Protein AF-A0A1Y4WQY5-F1 (afdb_monomer_lite)

Radius of gyration: 15.43 Å; chains: 1; bounding box: 29×40×46 Å

Secondary structure (DSSP, 8-state):
----PPEEE-TTT--EEEGGG-SSTTS-HHHHHHHH-PPPP---EETTEETTT---S---HHHHHHHHHHHHHHHHHHHTS--

Foldseek 3Di:
DDPDFDWAAAPFFRFIWGCVCDPDNRHFQLCCCLVPNPDHDPFDDDPQAGPRIRGNPTHDPVSVVSVVVVVVVVVVVVVVPPD

Sequence (83 aa):
MSYEKRIVICDECGSLFFSESSKMSGLCPECAHILYGYPNCAHDFRNGRCLKCYWDGSESDYIKFLKYSTDYISKREVDTNEH

Structure (mmCIF, N/CA/C/O backbone):
data_AF-A0A1Y4WQY5-F1
#
_entry.id   AF-A0A1Y4WQY5-F1
#
loop_
_atom_site.group_PDB
_atom_site.id
_atom_site.type_symbol
_atom_site.label_atom_id
_atom_site.label_alt_id
_atom_site.label_comp_id
_atom_site.label_asym_id
_atom_site.label_entity_id
_atom_site.label_seq_id
_atom_site.pdbx_PDB_ins_code
_atom_site.Cartn_x
_atom_site.Cartn_y
_atom_site.Cartn_z
_atom_site.occupancy
_atom_site.B_iso_or_equiv
_atom_site.auth_seq_id
_atom_site.auth_comp_id
_atom_site.auth_asym_id
_atom_site.auth_atom_id
_atom_site.pdbx_PDB_model_num
ATOM 1 N N . MET A 1 1 ? 16.321 -14.895 -17.755 1.00 43.81 1 MET A N 1
ATOM 2 C CA . MET A 1 1 ? 15.190 -15.283 -16.887 1.00 43.81 1 MET A CA 1
ATOM 3 C C . MET A 1 1 ? 14.414 -14.015 -16.569 1.00 43.81 1 MET A C 1
ATOM 5 O O . MET A 1 1 ? 14.927 -13.197 -15.816 1.00 43.81 1 MET A O 1
ATOM 9 N N . SER A 1 2 ? 13.271 -13.774 -17.218 1.00 56.97 2 SER A N 1
ATOM 10 C CA . SER A 1 2 ? 12.407 -12.639 -16.872 1.00 56.97 2 SER A CA 1
ATOM 11 C C . SER A 1 2 ? 11.659 -12.988 -15.589 1.00 56.97 2 SER A C 1
ATOM 13 O O . SER A 1 2 ? 10.914 -13.962 -15.544 1.00 56.97 2 SER A O 1
ATOM 15 N N . TYR A 1 3 ? 11.922 -12.241 -14.522 1.00 60.97 3 TYR A N 1
ATOM 16 C CA . TYR A 1 3 ? 11.234 -12.416 -13.250 1.00 60.97 3 TYR A CA 1
ATOM 17 C C . TYR A 1 3 ? 9.869 -11.728 -13.351 1.00 60.97 3 TYR A C 1
ATOM 19 O O . TYR A 1 3 ? 9.754 -10.517 -13.156 1.00 60.97 3 TYR A O 1
ATOM 27 N N . GLU A 1 4 ? 8.842 -12.476 -13.749 1.00 74.94 4 GLU A N 1
ATOM 28 C CA . GLU A 1 4 ? 7.468 -11.977 -13.750 1.00 74.94 4 GLU A CA 1
ATOM 29 C C . GLU A 1 4 ? 6.948 -11.930 -12.314 1.00 74.94 4 GLU A C 1
ATOM 31 O O . GLU A 1 4 ? 6.704 -12.955 -11.677 1.00 74.94 4 GLU A O 1
ATOM 36 N N . LYS A 1 5 ? 6.787 -10.713 -11.789 1.00 84.31 5 LYS A N 1
ATOM 37 C CA . LYS A 1 5 ? 6.117 -10.498 -10.507 1.00 84.31 5 LYS A CA 1
ATOM 38 C C . LYS A 1 5 ? 4.642 -10.842 -10.662 1.00 84.31 5 LYS A C 1
ATOM 40 O O . LYS A 1 5 ? 3.965 -10.298 -11.534 1.00 84.31 5 LYS A O 1
ATOM 45 N N . ARG A 1 6 ? 4.124 -11.696 -9.781 1.00 93.56 6 ARG A N 1
ATOM 46 C CA . ARG A 1 6 ? 2.691 -12.000 -9.744 1.00 93.56 6 ARG A CA 1
ATOM 47 C C . ARG A 1 6 ? 1.910 -10.751 -9.328 1.00 93.56 6 ARG A C 1
ATOM 49 O O . ARG A 1 6 ? 2.176 -10.179 -8.270 1.00 93.56 6 ARG A O 1
ATOM 56 N N . ILE A 1 7 ? 0.942 -10.362 -10.153 1.00 95.75 7 ILE A N 1
ATOM 57 C CA . ILE A 1 7 ? -0.012 -9.291 -9.856 1.00 95.75 7 ILE A CA 1
ATOM 58 C C . ILE A 1 7 ? -1.272 -9.913 -9.245 1.00 95.75 7 ILE A C 1
ATOM 60 O O . ILE A 1 7 ? -1.775 -10.918 -9.743 1.00 95.75 7 ILE A O 1
ATOM 64 N N . VAL A 1 8 ? -1.761 -9.317 -8.165 1.00 96.75 8 VAL A N 1
ATOM 65 C CA . VAL A 1 8 ? -2.961 -9.719 -7.418 1.00 96.75 8 VAL A CA 1
ATOM 66 C C . VAL A 1 8 ? -3.835 -8.493 -7.139 1.00 96.75 8 VAL A C 1
ATOM 68 O O . VAL A 1 8 ? -3.349 -7.365 -7.218 1.00 96.75 8 VAL A O 1
ATOM 71 N N . ILE A 1 9 ? -5.121 -8.702 -6.854 1.00 98.12 9 ILE A N 1
ATOM 72 C CA . ILE A 1 9 ? -6.075 -7.640 -6.499 1.00 98.12 9 ILE A CA 1
ATOM 73 C C . ILE A 1 9 ? -6.106 -7.511 -4.976 1.0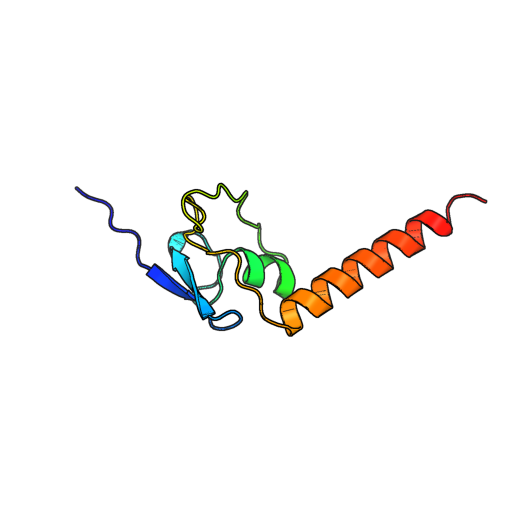0 98.12 9 ILE A C 1
ATOM 75 O O . ILE A 1 9 ? -6.103 -8.518 -4.276 1.00 98.12 9 ILE A O 1
ATOM 79 N N . CYS A 1 10 ? -6.097 -6.278 -4.474 1.00 98.25 10 CYS A N 1
ATOM 80 C CA . CYS A 1 10 ? -6.276 -5.989 -3.058 1.00 98.25 10 CYS A CA 1
ATOM 81 C C . CYS A 1 10 ? -7.739 -6.199 -2.654 1.00 98.25 10 CYS A C 1
ATOM 83 O O . CYS A 1 10 ? -8.618 -5.553 -3.226 1.00 98.25 10 CYS A O 1
ATOM 85 N N . ASP A 1 11 ? -7.984 -7.026 -1.641 1.00 98.12 11 ASP A N 1
ATOM 86 C CA . ASP A 1 11 ? -9.332 -7.334 -1.147 1.00 98.12 11 ASP A CA 1
ATOM 87 C C . ASP A 1 11 ? -10.021 -6.113 -0.506 1.00 98.12 11 ASP A C 1
ATOM 89 O O . ASP A 1 11 ? -11.245 -6.022 -0.498 1.00 98.12 11 ASP A O 1
ATOM 93 N N . GLU A 1 12 ? -9.244 -5.134 -0.026 1.00 98.06 12 GLU A N 1
ATOM 94 C CA . GLU A 1 12 ? -9.771 -3.952 0.674 1.00 98.06 12 GLU A CA 1
ATOM 95 C C . GLU A 1 12 ? -10.075 -2.789 -0.270 1.00 98.06 12 GLU A C 1
ATOM 97 O O . GLU A 1 12 ? -11.119 -2.152 -0.160 1.00 98.06 12 GLU A O 1
ATOM 102 N N . CYS A 1 13 ? -9.150 -2.467 -1.183 1.00 97.69 13 CYS A N 1
ATOM 103 C CA . CYS A 1 13 ? -9.250 -1.273 -2.032 1.00 97.69 13 CYS A CA 1
ATOM 104 C C . CYS A 1 13 ? -9.392 -1.563 -3.530 1.00 97.69 13 CYS A C 1
ATOM 106 O O . CYS A 1 13 ? -9.508 -0.626 -4.316 1.00 97.69 13 CYS A O 1
ATOM 108 N N . GLY A 1 14 ? -9.341 -2.830 -3.949 1.00 97.62 14 GLY A N 1
ATOM 109 C CA . GLY A 1 14 ? -9.487 -3.234 -5.349 1.00 97.62 14 GLY A CA 1
ATOM 110 C C . GLY A 1 14 ? -8.295 -2.919 -6.263 1.00 97.62 14 GLY A C 1
ATOM 111 O O . GLY A 1 14 ? -8.301 -3.330 -7.422 1.00 97.62 14 GLY A O 1
ATOM 112 N N . SER A 1 15 ? -7.250 -2.234 -5.780 1.00 97.25 15 SER A N 1
ATOM 113 C CA . SER A 1 15 ? -6.049 -1.975 -6.587 1.00 97.25 15 SER A CA 1
ATOM 114 C C . SER A 1 15 ? -5.299 -3.265 -6.900 1.00 97.25 15 SER A C 1
ATOM 116 O O . SER A 1 15 ? -5.120 -4.127 -6.040 1.00 97.25 15 SER A O 1
ATOM 118 N N . LEU A 1 16 ? -4.722 -3.328 -8.099 1.00 97.56 16 LEU A N 1
ATOM 119 C CA . LEU A 1 16 ? -3.688 -4.309 -8.419 1.00 97.56 16 LEU A CA 1
ATOM 120 C C . LEU A 1 16 ? -2.402 -4.014 -7.634 1.00 97.56 16 LEU A C 1
ATOM 122 O O . LEU A 1 16 ? -2.059 -2.849 -7.430 1.00 97.56 16 LEU A O 1
ATOM 126 N N . PHE A 1 17 ? -1.679 -5.052 -7.220 1.00 97.44 17 PHE A N 1
ATOM 127 C CA . PHE A 1 17 ? -0.365 -4.933 -6.588 1.00 97.44 17 PHE A CA 1
ATOM 128 C C . PHE A 1 17 ? 0.513 -6.169 -6.850 1.00 97.44 17 PHE A C 1
ATOM 130 O O . PHE A 1 17 ? 0.015 -7.232 -7.216 1.00 97.44 17 PHE A O 1
ATOM 137 N N . PHE A 1 18 ? 1.832 -6.050 -6.671 1.00 96.56 18 PHE A N 1
ATOM 138 C CA . PHE A 1 18 ? 2.744 -7.197 -6.735 1.00 96.56 18 PHE A CA 1
ATOM 139 C C . PHE A 1 18 ? 2.686 -7.999 -5.434 1.00 96.56 18 PHE A C 1
ATOM 141 O O . PHE A 1 18 ? 2.986 -7.447 -4.374 1.00 96.56 18 PHE A O 1
ATOM 148 N N . SER A 1 19 ? 2.401 -9.301 -5.499 1.00 94.56 19 SER A N 1
ATOM 149 C CA . SER A 1 19 ? 2.215 -10.135 -4.298 1.00 94.56 19 SER A CA 1
ATOM 150 C C . SER A 1 19 ? 3.430 -10.142 -3.365 1.00 94.56 19 SER A C 1
ATOM 152 O O . SER A 1 19 ? 3.285 -10.212 -2.154 1.00 94.56 19 SER A O 1
ATOM 154 N N . GLU A 1 20 ? 4.638 -10.028 -3.917 1.00 93.94 20 GLU A N 1
ATOM 155 C CA . GLU A 1 20 ? 5.896 -10.007 -3.155 1.00 93.94 20 GLU A CA 1
ATOM 156 C C . GLU A 1 20 ? 6.151 -8.686 -2.420 1.00 93.94 20 GLU A C 1
ATOM 158 O O . GLU A 1 20 ? 7.005 -8.615 -1.539 1.00 93.94 20 GLU A O 1
ATOM 163 N N . SER A 1 21 ? 5.445 -7.618 -2.803 1.00 95.12 21 SER A N 1
ATOM 164 C CA . SER A 1 21 ? 5.625 -6.295 -2.201 1.00 95.12 21 SER A CA 1
ATOM 165 C C . SER A 1 21 ? 4.889 -6.134 -0.871 1.00 95.12 21 SER A C 1
ATOM 167 O O . SER A 1 21 ? 5.159 -5.174 -0.154 1.00 95.12 21 SER A O 1
ATOM 169 N N . SER A 1 22 ? 3.993 -7.067 -0.531 1.00 95.00 22 SER A N 1
ATOM 170 C CA . SER A 1 22 ? 3.198 -7.050 0.695 1.00 95.00 22 SER A CA 1
ATOM 171 C C . SER A 1 22 ? 3.520 -8.242 1.591 1.00 95.00 22 SER A C 1
ATOM 173 O O . SER A 1 22 ? 3.905 -9.314 1.128 1.00 95.00 22 SER A O 1
ATOM 175 N N . LYS A 1 23 ? 3.342 -8.059 2.903 1.00 94.19 23 LYS A N 1
ATOM 176 C CA . LYS A 1 23 ? 3.390 -9.152 3.889 1.00 94.19 23 LYS A CA 1
ATOM 177 C C . LYS A 1 23 ? 2.071 -9.920 3.986 1.00 94.19 23 LYS A C 1
ATOM 179 O O . LYS A 1 23 ? 2.050 -11.003 4.559 1.00 94.19 23 LYS A O 1
ATOM 184 N N . MET A 1 24 ? 1.008 -9.376 3.399 1.00 93.38 24 MET A N 1
ATOM 185 C CA . MET A 1 24 ? -0.331 -9.952 3.356 1.00 93.38 24 MET A CA 1
ATOM 186 C C . MET A 1 24 ? -0.659 -10.344 1.917 1.00 93.38 24 MET A C 1
ATOM 188 O O . MET A 1 24 ? -0.582 -9.518 1.011 1.00 93.38 24 MET A O 1
ATOM 192 N N . SER A 1 25 ? -1.040 -11.601 1.700 1.00 91.06 25 SER A N 1
ATOM 193 C CA . SER A 1 25 ? -1.280 -12.152 0.360 1.00 91.06 25 SER A CA 1
ATOM 194 C C . SER A 1 25 ? -2.451 -11.506 -0.388 1.00 91.06 25 SER A C 1
ATOM 196 O O . SER A 1 25 ? -2.420 -11.484 -1.616 1.00 91.06 25 SER A O 1
ATOM 198 N N . GLY A 1 26 ? -3.449 -10.984 0.332 1.00 95.56 26 GLY A N 1
ATOM 199 C CA . GLY A 1 26 ? -4.638 -10.331 -0.234 1.00 95.56 26 GLY A CA 1
ATOM 200 C C . GLY A 1 26 ? -4.641 -8.804 -0.142 1.00 95.56 26 GLY A C 1
ATOM 201 O O . GLY A 1 26 ? -5.546 -8.169 -0.666 1.00 95.56 26 GLY A O 1
ATOM 202 N N . LEU A 1 27 ? -3.644 -8.181 0.500 1.00 97.94 27 LEU A N 1
ATOM 203 C CA . LE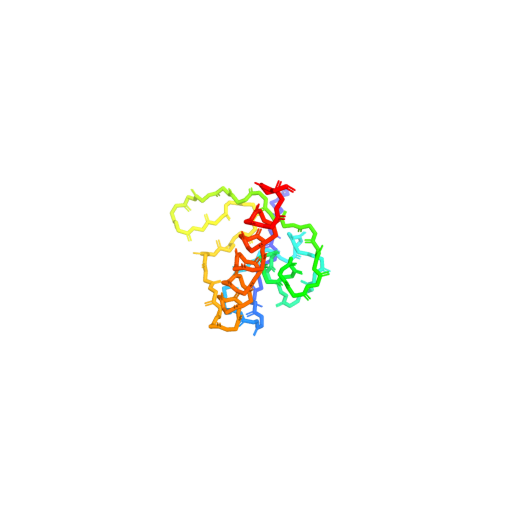U A 1 27 ? -3.649 -6.733 0.745 1.00 97.94 27 LEU A CA 1
ATOM 204 C C . LEU A 1 27 ? -2.463 -6.046 0.090 1.00 97.94 27 LEU A C 1
ATOM 206 O O . LEU A 1 27 ? -1.324 -6.483 0.262 1.00 97.94 27 LEU A O 1
ATOM 210 N N . CYS A 1 28 ? -2.703 -4.918 -0.581 1.00 97.81 28 CYS A N 1
ATOM 211 C CA . CYS A 1 28 ? -1.611 -4.073 -1.049 1.00 97.81 28 CYS A CA 1
ATOM 212 C C . CYS A 1 28 ? -0.810 -3.509 0.146 1.00 97.81 28 CYS A C 1
ATOM 214 O O . CYS A 1 28 ? -1.330 -3.450 1.267 1.00 97.81 28 CYS A O 1
ATOM 216 N N . PRO A 1 29 ? 0.444 -3.064 -0.066 1.00 97.31 29 PRO A N 1
ATOM 217 C CA . PRO A 1 29 ? 1.283 -2.568 1.028 1.00 97.31 29 PRO A CA 1
ATOM 218 C C . PRO A 1 29 ? 0.665 -1.408 1.817 1.00 97.31 29 PRO A C 1
ATOM 220 O O . PRO A 1 29 ? 0.854 -1.340 3.027 1.00 97.31 29 PRO A O 1
ATOM 223 N N . GLU A 1 30 ? -0.126 -0.554 1.158 1.00 97.75 30 GLU A N 1
ATOM 224 C CA . GLU A 1 30 ? -0.809 0.567 1.809 1.00 97.75 30 GLU A CA 1
ATOM 225 C C . GLU A 1 30 ? -1.876 0.079 2.803 1.00 97.75 30 GLU A C 1
ATOM 227 O O . GLU A 1 30 ? -1.858 0.446 3.976 1.00 97.75 30 GLU A O 1
ATOM 232 N N . CYS A 1 31 ? -2.786 -0.798 2.365 1.00 97.56 31 CYS A N 1
ATOM 233 C CA . CYS A 1 31 ? -3.844 -1.324 3.230 1.00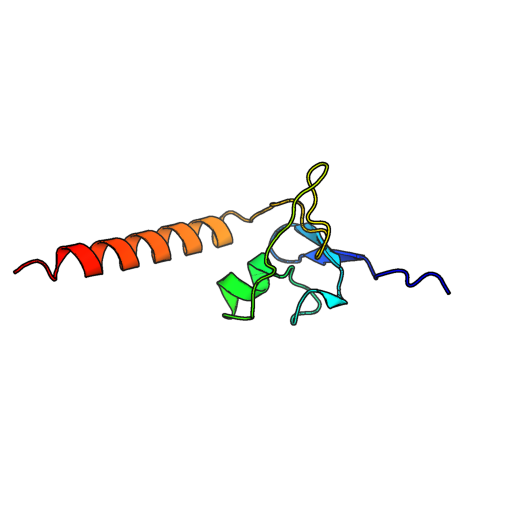 97.56 31 CYS A CA 1
ATOM 234 C C . CYS A 1 31 ? -3.274 -2.209 4.347 1.00 97.56 31 CYS A C 1
ATOM 236 O O . CYS A 1 31 ? -3.713 -2.110 5.490 1.00 97.56 31 CYS A O 1
ATOM 238 N N . ALA A 1 32 ? -2.256 -3.025 4.052 1.00 97.81 32 ALA A N 1
ATOM 239 C CA . ALA A 1 32 ? -1.578 -3.844 5.057 1.00 97.81 32 ALA A CA 1
ATOM 240 C C . ALA A 1 32 ? -0.897 -2.988 6.142 1.00 97.81 32 ALA A C 1
ATOM 242 O O . ALA A 1 32 ? -0.915 -3.354 7.319 1.00 97.81 32 ALA A O 1
ATOM 243 N N . HIS A 1 33 ? -0.317 -1.848 5.758 1.00 96.94 33 HIS A N 1
ATOM 244 C CA . HIS A 1 33 ? 0.270 -0.903 6.701 1.00 96.94 33 HIS A CA 1
ATOM 245 C C . HIS A 1 33 ? -0.786 -0.280 7.616 1.00 96.94 33 HIS A C 1
ATOM 247 O O . HIS A 1 33 ? -0.619 -0.279 8.829 1.00 96.94 33 HIS A O 1
ATOM 253 N N . ILE A 1 34 ? -1.889 0.203 7.051 1.00 96.12 34 ILE A N 1
ATOM 254 C CA . ILE A 1 34 ? -2.905 0.946 7.809 1.00 96.12 34 ILE A CA 1
ATOM 255 C C . ILE A 1 34 ? -3.706 0.028 8.734 1.00 96.12 34 ILE A C 1
ATOM 257 O O . ILE A 1 34 ? -3.987 0.400 9.868 1.00 96.12 34 ILE A O 1
ATOM 261 N N . LEU A 1 35 ? -4.058 -1.175 8.273 1.00 96.31 35 LEU A N 1
ATOM 262 C CA . LEU A 1 35 ? -4.883 -2.109 9.045 1.00 96.31 35 LEU A CA 1
ATOM 263 C C . LEU A 1 35 ? -4.088 -2.876 10.108 1.00 96.31 35 LEU A C 1
ATOM 265 O O . LEU A 1 35 ? -4.635 -3.206 11.157 1.00 96.31 35 LEU A O 1
ATOM 269 N N . TYR A 1 36 ? -2.811 -3.175 9.843 1.00 95.69 36 TYR A N 1
ATOM 270 C CA . TYR A 1 36 ? -2.026 -4.102 10.671 1.00 95.69 36 TYR A CA 1
ATOM 271 C C . TYR A 1 36 ? -0.645 -3.580 11.084 1.00 95.69 36 TYR A C 1
ATOM 273 O O . TYR A 1 36 ? 0.080 -4.275 11.794 1.00 95.69 36 TYR A O 1
ATOM 281 N N . GLY A 1 37 ? -0.242 -2.384 10.651 1.00 95.00 37 GLY A N 1
ATOM 282 C CA . GLY A 1 37 ? 1.050 -1.790 11.009 1.00 95.00 37 GLY A CA 1
ATOM 283 C C . GLY A 1 37 ? 2.258 -2.394 10.287 1.00 95.00 37 GLY A C 1
ATOM 284 O O . GLY A 1 37 ? 3.396 -2.152 10.692 1.00 95.00 37 GLY A O 1
ATOM 285 N N . TYR A 1 38 ? 2.060 -3.179 9.221 1.00 96.75 38 TYR A N 1
ATOM 286 C CA . TYR A 1 38 ? 3.178 -3.715 8.437 1.00 96.75 38 TYR A CA 1
ATOM 287 C C . TYR A 1 38 ? 4.003 -2.600 7.773 1.00 96.75 38 TYR A C 1
ATOM 289 O O . TYR A 1 38 ? 3.474 -1.520 7.521 1.00 96.75 38 TYR A O 1
ATOM 297 N N . PRO A 1 39 ? 5.287 -2.831 7.438 1.00 95.38 39 PRO A N 1
ATOM 298 C CA . PRO A 1 39 ? 6.077 -1.846 6.706 1.00 95.38 39 PRO A CA 1
ATOM 299 C C . PRO A 1 39 ? 5.405 -1.447 5.388 1.00 95.38 39 PRO A C 1
ATOM 301 O O . PRO A 1 39 ? 5.087 -2.312 4.568 1.00 95.38 39 PRO A O 1
ATOM 304 N N . ASN A 1 40 ? 5.217 -0.143 5.181 1.00 96.62 40 ASN A N 1
ATOM 305 C CA . ASN A 1 40 ? 4.657 0.372 3.938 1.00 96.62 40 ASN A CA 1
ATOM 306 C C . ASN A 1 40 ? 5.714 0.420 2.823 1.00 96.62 40 ASN A C 1
ATOM 308 O O . ASN A 1 40 ? 6.923 0.486 3.066 1.00 96.62 40 ASN A O 1
ATOM 312 N N . CYS A 1 41 ? 5.255 0.435 1.576 1.00 96.12 41 CYS A N 1
ATOM 313 C CA . CYS A 1 41 ? 6.103 0.736 0.439 1.00 96.12 41 CYS A CA 1
ATOM 314 C C . CYS A 1 41 ? 6.444 2.234 0.419 1.00 96.12 41 CYS A C 1
ATOM 316 O O . CYS A 1 41 ? 5.566 3.087 0.495 1.00 96.12 41 CYS A O 1
ATOM 318 N N . ALA A 1 42 ? 7.724 2.569 0.239 1.00 96.31 42 ALA A N 1
ATOM 319 C CA . ALA A 1 42 ? 8.129 3.921 -0.139 1.00 96.31 42 ALA A CA 1
ATOM 320 C C . ALA A 1 42 ? 7.762 4.155 -1.613 1.00 96.31 42 ALA A C 1
ATOM 322 O O . ALA A 1 42 ? 8.592 3.922 -2.505 1.00 96.31 42 ALA A O 1
ATOM 323 N N . HIS A 1 43 ? 6.500 4.512 -1.858 1.00 96.69 43 HIS A N 1
ATOM 324 C CA . HIS A 1 43 ? 5.907 4.547 -3.193 1.00 96.69 43 HIS A CA 1
ATOM 325 C C . HIS A 1 43 ? 6.685 5.448 -4.164 1.00 96.69 43 HIS A C 1
ATOM 327 O O . HIS A 1 43 ? 7.121 6.539 -3.810 1.00 96.69 43 HIS A O 1
ATOM 333 N N . ASP A 1 44 ? 6.858 4.976 -5.400 1.00 97.38 44 ASP A N 1
ATOM 334 C CA . ASP A 1 44 ? 7.479 5.711 -6.513 1.00 97.38 44 ASP A CA 1
ATOM 335 C C . ASP A 1 44 ? 6.554 5.596 -7.727 1.00 97.38 44 ASP A C 1
ATOM 337 O O . ASP A 1 44 ? 6.524 4.560 -8.398 1.00 97.38 44 ASP A O 1
ATOM 341 N N . PHE A 1 45 ? 5.727 6.618 -7.940 1.00 97.19 45 PHE A N 1
ATOM 342 C CA . PHE A 1 45 ? 4.664 6.601 -8.939 1.00 97.19 45 PHE A CA 1
ATOM 343 C C . PHE A 1 45 ? 5.158 7.024 -10.321 1.00 97.19 45 PHE A C 1
ATOM 345 O O . PHE A 1 45 ? 5.712 8.108 -10.496 1.00 97.19 45 PHE A O 1
ATOM 352 N N . ARG A 1 46 ? 4.856 6.203 -11.333 1.00 97.25 46 ARG A N 1
ATOM 353 C CA . ARG A 1 46 ? 4.964 6.563 -12.753 1.00 97.25 46 ARG A CA 1
ATOM 354 C C . ARG A 1 46 ? 3.747 6.043 -13.506 1.00 97.25 46 ARG A C 1
ATOM 356 O O . ARG A 1 46 ? 3.348 4.898 -13.323 1.00 97.25 46 ARG A O 1
ATOM 363 N N . ASN A 1 47 ? 3.156 6.884 -14.354 1.00 95.31 47 ASN A N 1
ATOM 364 C CA . ASN A 1 47 ? 1.961 6.552 -15.142 1.00 95.31 47 ASN A CA 1
ATOM 365 C C . ASN A 1 47 ? 0.796 5.997 -14.293 1.00 95.31 47 ASN A C 1
ATOM 367 O O . ASN A 1 47 ? 0.131 5.044 -14.689 1.00 95.31 47 ASN A O 1
ATOM 371 N N . GLY A 1 48 ? 0.577 6.569 -13.104 1.00 95.81 48 GLY A N 1
ATOM 372 C CA . GLY A 1 48 ? -0.539 6.196 -12.228 1.00 95.81 48 GLY A CA 1
ATOM 373 C C . GLY A 1 48 ? -0.358 4.891 -11.449 1.00 95.81 48 GLY A C 1
ATOM 374 O O . GLY A 1 48 ? -1.296 4.462 -10.793 1.00 95.81 48 GLY A O 1
ATOM 375 N N . ARG A 1 49 ? 0.821 4.254 -11.484 1.00 97.38 49 ARG A N 1
ATOM 376 C CA . ARG A 1 49 ? 1.134 3.093 -10.636 1.00 97.38 49 ARG A CA 1
ATOM 377 C C . ARG A 1 49 ? 2.492 3.234 -9.969 1.00 97.38 49 ARG A C 1
ATOM 379 O O . ARG A 1 49 ? 3.432 3.787 -10.539 1.00 97.38 49 ARG A O 1
ATOM 386 N N . CYS A 1 50 ? 2.610 2.697 -8.765 1.00 97.75 50 CYS A N 1
ATOM 387 C CA . CYS A 1 50 ? 3.882 2.590 -8.074 1.00 97.75 50 CYS A CA 1
ATOM 388 C C . CYS A 1 50 ? 4.768 1.543 -8.765 1.00 97.75 50 CYS A C 1
ATOM 390 O O . CYS A 1 50 ? 4.381 0.387 -8.910 1.00 97.75 50 CYS A O 1
ATOM 392 N N . LEU A 1 51 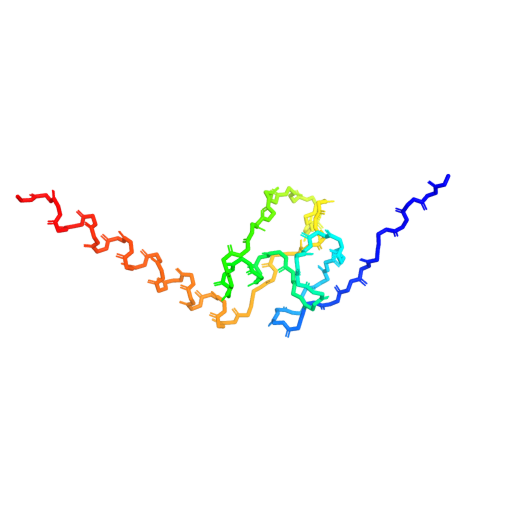? 5.996 1.895 -9.144 1.00 96.25 51 LEU A N 1
ATOM 393 C CA . LEU A 1 51 ? 6.927 0.961 -9.790 1.00 96.25 51 LEU A CA 1
ATOM 394 C C . LEU A 1 51 ? 7.347 -0.208 -8.887 1.00 96.25 51 LEU A C 1
ATOM 396 O O . LEU A 1 51 ? 7.766 -1.262 -9.371 1.00 96.25 51 LEU A O 1
ATOM 400 N N . LYS A 1 52 ? 7.271 -0.018 -7.567 1.00 96.12 52 LYS A N 1
ATOM 401 C CA . LYS A 1 52 ? 7.768 -0.979 -6.576 1.00 96.12 52 LYS A CA 1
ATOM 402 C C . LYS A 1 52 ? 6.716 -2.001 -6.166 1.00 96.12 52 LYS A C 1
ATOM 404 O O . LYS A 1 52 ? 7.065 -3.170 -6.013 1.00 96.12 52 LYS A O 1
ATOM 409 N N . CYS A 1 53 ? 5.463 -1.574 -6.008 1.00 96.69 53 CYS A N 1
ATOM 410 C CA . CYS A 1 53 ? 4.362 -2.417 -5.533 1.00 96.69 53 CYS A CA 1
ATOM 411 C C . CYS A 1 53 ? 3.166 -2.500 -6.489 1.00 96.69 53 CYS A C 1
ATOM 413 O O . CYS A 1 53 ? 2.258 -3.274 -6.221 1.00 96.69 53 CYS A O 1
ATOM 415 N N . TYR A 1 54 ? 3.157 -1.749 -7.594 1.00 97.25 54 TYR A N 1
ATOM 416 C CA . TYR A 1 54 ? 2.097 -1.699 -8.615 1.00 97.25 54 TYR A CA 1
ATOM 417 C C . TYR A 1 54 ? 0.740 -1.121 -8.178 1.00 97.25 54 TYR A C 1
ATOM 419 O O . TYR A 1 54 ? -0.163 -0.977 -9.009 1.00 97.25 54 TYR A O 1
ATOM 427 N N . TRP A 1 55 ? 0.636 -0.716 -6.911 1.00 97.56 55 TRP A N 1
ATOM 428 C CA . TRP A 1 55 ? -0.505 0.016 -6.368 1.00 97.56 55 TRP A CA 1
ATOM 429 C C . TRP A 1 55 ? -0.765 1.301 -7.163 1.00 97.56 55 TRP A C 1
ATOM 431 O O . TRP A 1 55 ? 0.182 2.003 -7.521 1.00 97.56 55 TRP A O 1
ATOM 441 N N . ASP A 1 56 ? -2.029 1.604 -7.450 1.00 97.94 56 ASP A N 1
ATOM 442 C CA . ASP A 1 56 ? -2.442 2.785 -8.229 1.00 97.94 56 ASP A CA 1
ATOM 443 C C . ASP A 1 56 ? -2.880 3.984 -7.378 1.00 97.94 56 ASP A C 1
ATOM 445 O O . ASP A 1 56 ? -3.286 5.009 -7.918 1.00 97.94 56 ASP A O 1
ATOM 449 N N . GLY A 1 57 ? -2.762 3.886 -6.053 1.00 96.94 57 GLY A N 1
ATOM 450 C CA . GLY A 1 57 ? -3.225 4.931 -5.142 1.00 96.94 57 GLY A CA 1
ATOM 451 C C . GLY A 1 57 ? -4.677 4.756 -4.693 1.00 96.94 57 GLY A C 1
ATOM 452 O O . GLY A 1 57 ? -5.166 5.582 -3.927 1.00 96.94 57 GLY A O 1
ATOM 453 N N . SER A 1 58 ? -5.380 3.705 -5.138 1.00 97.56 58 SER A N 1
ATOM 454 C CA . SER A 1 58 ? -6.760 3.464 -4.704 1.00 97.56 58 SER A CA 1
ATOM 455 C C . SER A 1 58 ? -6.840 3.130 -3.215 1.00 97.56 58 SER A C 1
ATOM 457 O O . SER A 1 58 ? -6.082 2.302 -2.699 1.00 97.56 58 SER A O 1
ATOM 459 N N . GLU A 1 59 ? -7.826 3.728 -2.551 1.00 97.44 59 GLU A N 1
ATOM 460 C CA . GLU A 1 59 ? -8.149 3.538 -1.139 1.00 97.44 59 GLU A CA 1
ATOM 461 C C . GLU A 1 59 ? -9.658 3.366 -0.980 1.00 97.44 59 GLU A C 1
ATOM 463 O O . GLU A 1 59 ? -10.440 4.101 -1.596 1.00 97.44 59 GLU A O 1
ATOM 468 N N . SER A 1 60 ? -10.067 2.428 -0.125 1.00 96.88 60 SER A N 1
ATOM 469 C CA . SER A 1 60 ? -11.463 2.319 0.293 1.00 96.88 60 SER A CA 1
ATOM 470 C C . SER A 1 60 ? -11.836 3.455 1.244 1.00 96.88 60 SER A C 1
ATOM 472 O O . SER A 1 60 ? -10.976 4.089 1.862 1.00 96.88 60 SER A O 1
ATOM 474 N N . ASP A 1 61 ? -13.134 3.704 1.397 1.00 97.06 61 ASP A N 1
ATOM 475 C CA . ASP A 1 61 ? -13.615 4.746 2.308 1.00 97.06 61 ASP A CA 1
ATOM 476 C C . ASP A 1 61 ? -13.246 4.453 3.766 1.00 97.06 61 ASP A C 1
ATOM 478 O O . ASP A 1 61 ? -12.948 5.373 4.526 1.00 97.06 61 ASP A O 1
ATOM 482 N N . TYR A 1 62 ? -13.168 3.172 4.137 1.00 96.38 62 TYR A N 1
ATOM 483 C CA . TYR A 1 62 ? -12.705 2.765 5.459 1.00 96.38 62 TYR A CA 1
ATOM 484 C C . TYR A 1 62 ? -11.226 3.111 5.687 1.00 96.38 62 TYR A C 1
ATOM 486 O O . TYR A 1 62 ? -10.882 3.691 6.716 1.00 96.38 62 TYR A O 1
ATOM 494 N N . ILE A 1 63 ? -10.356 2.843 4.704 1.00 96.50 63 ILE A N 1
ATOM 495 C CA . ILE A 1 63 ? -8.935 3.212 4.772 1.00 96.50 63 ILE A CA 1
ATOM 496 C C . ILE A 1 63 ? -8.766 4.729 4.922 1.00 96.50 63 ILE A C 1
ATOM 498 O O . ILE A 1 63 ? -8.014 5.179 5.789 1.00 96.50 63 ILE A O 1
ATOM 502 N N . LYS A 1 64 ? -9.512 5.521 4.143 1.00 95.62 64 LYS A N 1
ATOM 503 C CA . LYS A 1 64 ? -9.504 6.988 4.258 1.00 95.62 64 LYS A CA 1
ATOM 504 C C . LYS A 1 64 ? -9.939 7.437 5.652 1.00 95.62 64 LYS A C 1
ATOM 506 O O . LYS A 1 64 ? -9.271 8.266 6.265 1.00 95.62 64 LYS A O 1
ATOM 511 N N . PHE A 1 65 ? -11.031 6.875 6.177 1.00 94.69 65 PHE A N 1
ATOM 512 C CA . PHE A 1 65 ? -11.536 7.191 7.515 1.00 94.69 65 PHE A CA 1
ATOM 513 C C . PHE A 1 65 ? -10.494 6.937 8.614 1.00 94.69 65 PHE A C 1
ATOM 515 O O . PHE A 1 65 ? -10.322 7.779 9.501 1.00 94.69 65 PHE A O 1
ATOM 522 N N . LEU A 1 66 ? -9.774 5.811 8.546 1.00 94.50 66 LEU A N 1
ATOM 523 C CA . LEU A 1 66 ? -8.715 5.495 9.505 1.00 94.50 66 LEU A CA 1
ATOM 524 C C . LEU A 1 66 ? -7.582 6.525 9.451 1.00 94.50 66 LEU A C 1
ATOM 526 O O . LEU A 1 66 ? -7.211 7.042 10.501 1.00 94.50 66 LEU A O 1
ATOM 530 N N . LYS A 1 67 ? -7.112 6.898 8.251 1.00 91.50 67 LYS A N 1
ATOM 531 C CA . LYS A 1 67 ? -6.081 7.939 8.076 1.00 91.50 67 LYS A CA 1
ATOM 532 C C . LYS A 1 67 ? -6.501 9.283 8.668 1.00 91.50 67 LYS A C 1
ATOM 534 O O . LYS A 1 67 ? -5.752 9.895 9.423 1.00 91.50 67 LYS A O 1
ATOM 539 N N . TYR A 1 68 ? -7.725 9.729 8.378 1.00 89.75 68 TYR A N 1
ATOM 540 C CA . TYR A 1 68 ? -8.242 10.979 8.942 1.00 89.75 68 TYR A CA 1
ATOM 541 C C . TYR A 1 68 ? -8.323 10.932 10.467 1.00 89.75 68 TYR A C 1
ATOM 543 O O . TYR A 1 68 ? -8.012 11.917 11.136 1.00 89.75 68 TYR A O 1
ATOM 551 N N . SER A 1 69 ? -8.725 9.788 11.019 1.00 84.62 69 SER A N 1
ATOM 552 C CA . SER A 1 69 ? -8.840 9.608 12.464 1.00 84.62 69 SER A CA 1
ATOM 553 C C . SER A 1 69 ? -7.467 9.641 13.142 1.00 84.62 69 SER A C 1
ATOM 555 O O . SER A 1 69 ? -7.304 10.320 14.155 1.00 84.62 69 SER A O 1
ATOM 557 N N . THR A 1 70 ? -6.455 8.983 12.569 1.00 76.69 70 THR A N 1
ATOM 558 C CA . THR A 1 70 ? -5.081 8.995 13.099 1.00 76.69 70 THR A CA 1
ATOM 559 C C . THR A 1 70 ? -4.419 10.369 12.977 1.00 76.69 70 THR A C 1
ATOM 561 O O . THR A 1 70 ? -3.747 10.821 13.908 1.00 76.69 70 THR A O 1
ATOM 564 N N . ASP A 1 71 ? -4.663 11.084 11.879 1.00 72.88 71 ASP A N 1
ATOM 565 C CA . ASP A 1 71 ? -4.147 12.442 11.672 1.00 72.88 71 ASP A CA 1
ATOM 566 C C . ASP A 1 71 ? -4.809 13.459 12.613 1.00 72.88 71 ASP A C 1
ATOM 568 O O . ASP A 1 71 ? -4.195 14.445 13.019 1.00 72.88 71 ASP A O 1
ATOM 572 N N . TYR A 1 72 ? -6.072 13.239 12.982 1.00 63.50 72 TYR A N 1
ATOM 573 C CA . TYR A 1 72 ? -6.769 14.083 13.949 1.00 63.50 72 TYR A CA 1
ATOM 574 C C . TYR A 1 72 ? -6.279 13.849 15.383 1.00 63.50 72 TYR A C 1
ATOM 576 O O . TYR A 1 72 ? -6.081 14.810 16.129 1.00 63.50 72 TYR A O 1
ATOM 584 N N . ILE A 1 73 ? -6.051 12.590 15.772 1.00 62.19 73 ILE A N 1
ATOM 585 C CA . ILE A 1 73 ? -5.523 12.255 17.103 1.00 62.19 73 ILE A CA 1
ATOM 586 C C . ILE A 1 73 ? -4.113 12.830 17.276 1.00 62.19 73 ILE A C 1
ATOM 588 O O . ILE A 1 73 ? -3.853 13.497 18.273 1.00 62.19 73 ILE A O 1
ATOM 592 N N . SER A 1 74 ? -3.239 12.664 16.280 1.00 62.81 74 SER A N 1
ATOM 593 C CA . SER A 1 74 ? -1.868 13.191 16.340 1.00 62.81 74 SER A CA 1
ATOM 594 C C . SER A 1 74 ? -1.807 14.722 16.430 1.00 62.81 74 SER A C 1
ATOM 596 O O . SER A 1 74 ? -0.943 15.252 17.122 1.00 62.81 74 SER A O 1
ATOM 598 N N . LYS A 1 75 ? -2.746 15.454 15.813 1.00 62.00 75 LYS A N 1
ATOM 599 C CA . LYS A 1 75 ? -2.836 16.922 15.951 1.00 62.00 75 LYS A CA 1
ATOM 600 C C . LYS A 1 75 ? -3.277 17.372 17.346 1.00 62.00 75 LYS A C 1
ATOM 602 O O . LYS A 1 75 ? -2.759 18.360 17.848 1.00 62.00 75 LYS A O 1
ATOM 607 N N . ARG A 1 76 ? -4.173 16.633 18.008 1.00 57.38 76 ARG A N 1
ATOM 608 C CA . ARG A 1 76 ? -4.638 16.974 19.366 1.00 57.38 76 ARG A CA 1
ATOM 609 C C . ARG A 1 76 ? -3.568 16.822 20.445 1.00 57.38 76 ARG A C 1
ATOM 611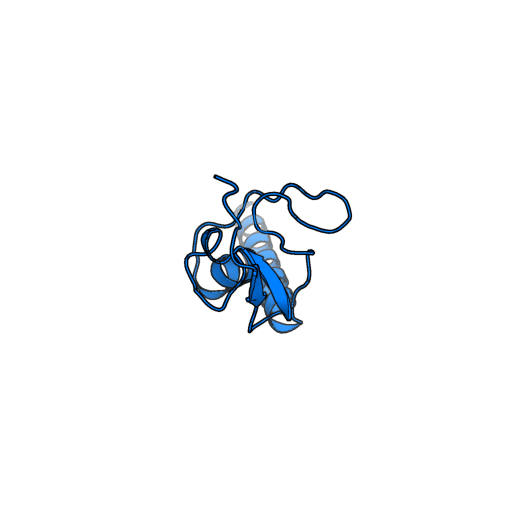 O O . ARG A 1 76 ? -3.627 17.541 21.434 1.00 57.38 76 ARG A O 1
ATOM 618 N N . GLU A 1 77 ? -2.625 15.897 20.284 1.00 56.88 77 GLU A N 1
ATOM 619 C CA . GLU A 1 77 ? -1.529 15.706 21.249 1.00 56.88 77 GLU A CA 1
ATOM 620 C C . GLU A 1 77 ? -0.462 16.811 21.167 1.00 56.88 77 GLU A C 1
ATOM 622 O O . GLU A 1 77 ? 0.234 17.075 22.150 1.00 56.88 77 GLU A O 1
ATOM 627 N N . VAL A 1 78 ? -0.347 17.492 20.019 1.00 57.69 78 VAL A N 1
ATOM 628 C CA . VAL A 1 78 ? 0.525 18.668 19.863 1.00 57.69 78 VAL A CA 1
ATOM 629 C C . VAL A 1 78 ? -0.058 19.867 20.618 1.00 57.69 78 VAL A C 1
ATOM 631 O O . VAL A 1 78 ? 0.673 20.540 21.341 1.00 57.69 78 VAL A O 1
ATOM 634 N N . ASP A 1 79 ? -1.377 20.065 20.557 1.00 55.28 79 ASP A N 1
ATOM 635 C CA . ASP A 1 79 ? -2.054 21.209 21.188 1.00 55.28 79 ASP A CA 1
ATOM 636 C C . ASP A 1 79 ? -2.084 21.147 22.733 1.00 55.28 79 ASP A C 1
ATOM 638 O O . ASP A 1 79 ? -2.321 22.158 23.394 1.00 55.28 79 ASP A O 1
ATOM 642 N N . THR A 1 80 ? -1.836 19.983 23.348 1.00 55.88 80 THR A N 1
ATOM 643 C CA . THR A 1 80 ? -1.804 19.835 24.819 1.00 55.88 80 THR A CA 1
ATOM 644 C C . THR A 1 80 ? -0.422 20.012 25.450 1.00 55.88 80 THR A C 1
ATOM 646 O O . THR A 1 80 ? -0.331 20.018 26.673 1.00 55.88 80 THR A O 1
ATOM 649 N N . ASN A 1 81 ? 0.643 20.155 24.653 1.00 55.22 81 ASN A N 1
ATOM 650 C CA . ASN A 1 81 ? 2.026 20.257 25.144 1.00 55.22 81 ASN A CA 1
ATOM 651 C C . ASN A 1 81 ? 2.621 21.681 25.061 1.00 55.22 81 ASN A C 1
ATOM 653 O O . ASN A 1 81 ? 3.824 21.847 25.244 1.00 55.22 81 ASN A O 1
ATOM 657 N N . GLU A 1 82 ? 1.799 22.709 24.819 1.00 52.53 82 GLU A N 1
ATOM 658 C CA . GLU A 1 82 ? 2.206 24.129 24.867 1.00 52.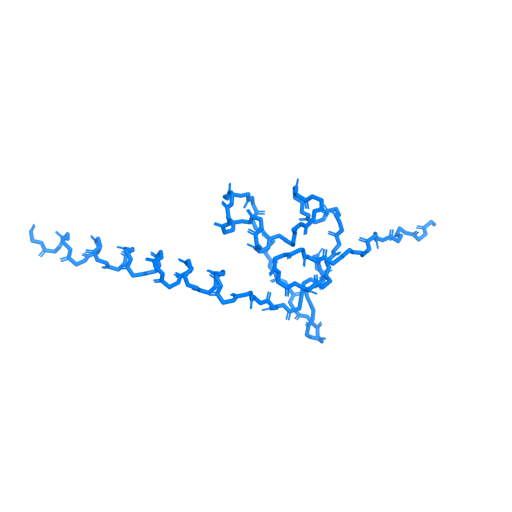53 82 GLU A CA 1
ATOM 659 C C . GLU A 1 82 ? 1.822 24.857 26.177 1.00 52.53 82 GLU A C 1
ATOM 661 O O . GLU A 1 82 ? 1.665 26.077 26.178 1.00 52.53 82 GLU A O 1
ATOM 666 N N . HIS A 1 83 ? 1.672 24.150 27.303 1.00 46.09 83 HIS A N 1
ATOM 667 C CA . HIS A 1 83 ? 1.467 24.782 28.619 1.00 46.09 83 HIS A CA 1
ATOM 668 C C . HIS A 1 83 ? 2.413 24.226 29.684 1.00 46.09 83 HIS A C 1
ATOM 670 O O . HIS A 1 83 ? 2.385 22.996 29.913 1.00 46.09 83 HIS A O 1
#

pLDDT: mean 88.04, std 15.63, range [43.81, 98.25]